Protein AF-A0A537WVW4-F1 (afdb_monomer_lite)

Radius of gyration: 14.24 Å; chains: 1; bounding box: 37×23×42 Å

Foldseek 3Di:
DPPWDKDWDWDADPQKIWIWIFTDVVSPDIDTQDIDGHDFDAWAADPVRQWIWTCRPVQQKIWIWGPPDDTDIDIDHPVCVVVVHDPVGDDYCPYDPDD

pLDDT: mean 90.29, std 10.86, range [39.44, 98.31]

Sequence (99 aa):
MPHSRGLTLVTSVNGRSTVSVYSGPQYARRRVIFSGIGVFAGLAWSPDRRWLLVDWTTADQWVFIRVIPSPRVRTVSNISQTFGTGPESRFAVAGWCCP

Structure (mmCIF, N/CA/C/O backbone):
data_AF-A0A537WVW4-F1
#
_entry.id   AF-A0A537WVW4-F1
#
loop_
_atom_site.group_PDB
_atom_site.id
_atom_site.type_symbol
_atom_site.label_atom_id
_atom_site.label_alt_id
_atom_site.label_comp_id
_atom_site.label_asym_id
_atom_site.label_entity_id
_atom_site.label_seq_id
_atom_site.pdbx_PDB_ins_code
_atom_site.Cartn_x
_atom_site.Cartn_y
_atom_site.Cartn_z
_atom_site.occupancy
_atom_site.B_iso_or_equiv
_atom_site.auth_seq_id
_atom_site.auth_comp_id
_atom_site.auth_asym_id
_atom_site.auth_atom_id
_atom_site.pdbx_PDB_model_num
ATOM 1 N N . MET A 1 1 ? 9.353 -6.545 -25.640 1.00 39.44 1 MET A N 1
ATOM 2 C CA . MET A 1 1 ? 9.931 -5.850 -24.467 1.00 39.44 1 MET A CA 1
ATOM 3 C C . MET A 1 1 ? 9.996 -6.863 -23.332 1.00 39.44 1 MET A C 1
ATOM 5 O O . MET A 1 1 ? 8.932 -7.350 -22.965 1.00 39.44 1 MET A O 1
ATOM 9 N N . PRO A 1 2 ? 11.171 -7.258 -22.814 1.00 43.75 2 PRO A N 1
ATOM 10 C CA . PRO A 1 2 ? 11.211 -8.135 -21.648 1.00 43.75 2 PRO A CA 1
ATOM 11 C C . PRO A 1 2 ? 10.496 -7.409 -20.510 1.00 43.75 2 PRO A C 1
ATOM 13 O O . PRO A 1 2 ? 10.754 -6.226 -20.291 1.00 43.75 2 PRO A O 1
ATOM 16 N N . HIS A 1 3 ? 9.565 -8.085 -19.838 1.00 54.50 3 HIS A N 1
ATOM 17 C CA . HIS A 1 3 ? 8.829 -7.542 -18.702 1.00 54.50 3 HIS A CA 1
ATOM 18 C C . HIS A 1 3 ? 9.811 -6.897 -17.721 1.00 54.50 3 HIS A C 1
ATOM 20 O O . HIS A 1 3 ? 10.560 -7.610 -17.049 1.00 54.50 3 HIS A O 1
ATOM 26 N N . SER A 1 4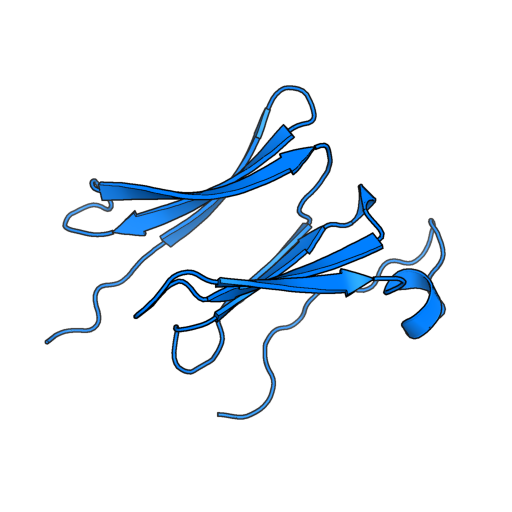 ? 9.843 -5.564 -17.648 1.00 59.19 4 SER A N 1
ATOM 27 C CA . SER A 1 4 ? 10.672 -4.875 -16.669 1.00 59.19 4 SER A CA 1
ATOM 28 C C . SER A 1 4 ? 10.226 -5.353 -15.291 1.00 59.19 4 SER A C 1
ATOM 30 O O . SER A 1 4 ? 9.083 -5.158 -14.874 1.00 59.19 4 SER A O 1
ATOM 32 N N . ARG A 1 5 ? 11.104 -6.090 -14.607 1.00 75.81 5 ARG A N 1
ATOM 33 C CA . ARG A 1 5 ? 10.854 -6.508 -13.231 1.00 75.81 5 ARG A CA 1
ATOM 34 C C . ARG A 1 5 ? 10.887 -5.237 -12.389 1.00 75.81 5 ARG A C 1
ATOM 36 O O . ARG A 1 5 ? 11.902 -4.549 -12.347 1.00 75.81 5 ARG A O 1
ATOM 43 N N . GLY A 1 6 ? 9.756 -4.893 -11.789 1.00 84.38 6 GLY A N 1
ATOM 44 C CA . GLY A 1 6 ? 9.648 -3.813 -10.817 1.00 84.38 6 GLY A CA 1
ATOM 45 C C . GLY A 1 6 ? 9.542 -4.396 -9.414 1.00 84.38 6 GLY A C 1
ATOM 46 O O . GLY A 1 6 ? 8.963 -5.466 -9.240 1.00 84.38 6 GLY A O 1
ATOM 47 N N . LEU A 1 7 ? 10.101 -3.705 -8.425 1.00 91.94 7 LEU A N 1
ATOM 48 C CA . LEU A 1 7 ? 9.892 -4.006 -7.010 1.00 91.94 7 LEU A CA 1
ATOM 49 C C . LEU A 1 7 ? 8.950 -2.950 -6.439 1.00 91.94 7 LEU A C 1
ATOM 51 O O . LEU A 1 7 ? 9.078 -1.770 -6.755 1.00 91.94 7 LEU A O 1
ATOM 55 N N . THR A 1 8 ? 7.998 -3.356 -5.609 1.00 95.50 8 THR A N 1
ATOM 56 C CA . THR A 1 8 ? 7.157 -2.414 -4.862 1.00 95.50 8 THR A CA 1
ATOM 57 C C . THR A 1 8 ? 7.472 -2.547 -3.390 1.00 95.50 8 THR A C 1
ATOM 59 O O . THR A 1 8 ? 7.557 -3.662 -2.884 1.00 95.50 8 THR A O 1
ATOM 62 N N . LEU A 1 9 ? 7.665 -1.414 -2.724 1.00 95.44 9 LEU A N 1
ATOM 63 C CA . LEU A 1 9 ? 8.044 -1.365 -1.322 1.00 95.44 9 LEU A CA 1
ATOM 64 C C . LEU A 1 9 ? 7.125 -0.412 -0.564 1.00 95.44 9 LEU A C 1
ATOM 66 O O . LEU A 1 9 ? 6.850 0.695 -1.040 1.00 95.44 9 LEU A O 1
ATOM 70 N N . VAL A 1 10 ? 6.697 -0.837 0.623 1.00 97.31 10 VAL A N 1
ATOM 71 C CA . VAL A 1 10 ? 6.150 0.055 1.645 1.00 97.31 10 VAL A CA 1
ATOM 72 C C . VAL A 1 10 ? 7.274 0.420 2.600 1.00 97.31 10 VAL A C 1
ATOM 74 O O . VAL A 1 10 ? 7.975 -0.453 3.101 1.00 97.31 10 VAL A O 1
ATOM 77 N N . THR A 1 11 ? 7.425 1.708 2.876 1.00 96.81 11 THR A N 1
ATOM 78 C CA . THR A 1 11 ? 8.282 2.198 3.959 1.00 96.81 11 THR A CA 1
ATOM 79 C C . THR A 1 11 ? 7.448 3.015 4.928 1.00 96.81 11 THR A C 1
ATOM 81 O O . THR A 1 11 ? 6.711 3.900 4.483 1.00 96.81 11 THR A O 1
ATOM 84 N N . SER A 1 12 ? 7.614 2.764 6.224 1.00 96.25 12 SER A N 1
ATOM 85 C CA . SER A 1 12 ? 6.910 3.473 7.293 1.00 96.25 12 SER A CA 1
ATOM 86 C C . SER A 1 12 ? 7.905 4.257 8.137 1.00 96.25 12 SER A C 1
ATOM 88 O O . SER A 1 12 ? 8.814 3.675 8.721 1.00 96.25 12 SER A O 1
ATOM 90 N N . VAL A 1 13 ? 7.750 5.579 8.183 1.00 95.75 13 VAL A N 1
ATOM 91 C CA . VAL A 1 13 ? 8.625 6.487 8.939 1.00 95.75 13 VAL A CA 1
ATOM 92 C C . VAL A 1 13 ? 7.747 7.498 9.664 1.00 95.75 13 VAL A C 1
ATOM 94 O O . VAL A 1 13 ? 6.879 8.106 9.041 1.00 95.75 13 VAL A O 1
ATOM 97 N N . ASN A 1 14 ? 7.950 7.670 10.974 1.00 95.56 14 ASN A N 1
ATOM 98 C CA . ASN A 1 14 ? 7.213 8.629 11.812 1.00 95.56 14 ASN A CA 1
ATOM 99 C C . ASN A 1 14 ? 5.682 8.538 11.649 1.00 95.56 14 ASN A C 1
ATOM 101 O O . ASN A 1 14 ? 5.000 9.542 11.467 1.00 95.56 14 ASN A O 1
ATOM 105 N N . GLY A 1 15 ? 5.144 7.313 11.635 1.00 95.81 15 GLY A N 1
ATOM 106 C CA . GLY A 1 15 ? 3.706 7.074 11.485 1.00 95.81 15 GLY A CA 1
ATOM 107 C C . GLY A 1 15 ? 3.144 7.358 10.088 1.00 95.81 15 GLY A C 1
ATOM 108 O O . GLY A 1 15 ? 1.931 7.327 9.916 1.00 95.81 15 GLY A O 1
ATOM 109 N N . ARG A 1 16 ? 3.982 7.618 9.078 1.00 97.38 16 ARG A N 1
ATOM 110 C CA . ARG A 1 16 ? 3.572 7.790 7.680 1.00 97.38 16 ARG A CA 1
ATOM 111 C C . ARG A 1 16 ? 4.066 6.625 6.834 1.00 97.38 16 ARG A C 1
ATOM 113 O O . ARG A 1 16 ? 5.267 6.360 6.795 1.00 97.38 16 ARG A O 1
ATOM 120 N N . SER A 1 17 ? 3.159 5.981 6.106 1.00 98.31 17 SER A N 1
ATOM 121 C CA . SER A 1 17 ? 3.491 4.924 5.149 1.00 98.31 17 SER A CA 1
ATOM 122 C C . SER A 1 17 ? 3.580 5.481 3.729 1.00 98.31 17 SER A C 1
ATOM 124 O O . SER A 1 17 ? 2.797 6.340 3.313 1.00 98.31 17 SER A O 1
ATOM 126 N N . THR A 1 18 ? 4.555 5.000 2.963 1.00 98.06 18 THR A N 1
ATOM 127 C CA . THR A 1 18 ? 4.785 5.398 1.568 1.00 98.06 18 THR A CA 1
ATOM 128 C C . THR A 1 18 ? 4.974 4.168 0.697 1.00 98.06 18 THR A C 1
ATOM 130 O O . THR A 1 18 ? 5.814 3.326 1.000 1.00 98.06 18 THR A O 1
ATOM 133 N N . VAL A 1 19 ? 4.243 4.100 -0.415 1.00 97.75 19 VAL A N 1
ATOM 134 C CA . VAL A 1 19 ? 4.390 3.061 -1.437 1.00 97.75 19 VAL A CA 1
ATOM 135 C C . VAL A 1 19 ? 5.261 3.588 -2.571 1.00 97.75 19 VAL A C 1
ATOM 137 O O . VAL A 1 19 ? 4.935 4.590 -3.218 1.00 97.75 19 VAL A O 1
ATOM 140 N N . SER A 1 20 ? 6.374 2.906 -2.822 1.00 96.75 20 SER A N 1
ATOM 141 C CA . SER A 1 20 ? 7.315 3.229 -3.895 1.00 96.75 20 SER A CA 1
ATOM 142 C C . SER A 1 20 ? 7.457 2.061 -4.868 1.00 96.75 20 SER A C 1
ATOM 144 O O . SER A 1 20 ? 7.572 0.912 -4.451 1.00 96.75 20 SER A O 1
ATOM 146 N N . VAL A 1 21 ? 7.505 2.366 -6.164 1.00 94.69 21 VAL A N 1
ATOM 147 C CA . VAL A 1 21 ? 7.862 1.420 -7.226 1.00 94.69 21 VAL A CA 1
ATOM 148 C C . VAL A 1 21 ? 9.298 1.686 -7.654 1.00 94.69 21 VAL A C 1
ATOM 150 O O . VAL A 1 21 ? 9.645 2.811 -8.016 1.00 94.69 21 VAL A O 1
ATOM 153 N N . TYR A 1 22 ? 10.112 0.642 -7.635 1.00 94.69 22 TYR A N 1
ATOM 154 C CA . TYR A 1 22 ? 11.488 0.641 -8.095 1.00 94.69 22 TYR A CA 1
ATOM 155 C C . TYR A 1 22 ? 11.593 -0.107 -9.423 1.00 94.69 22 TYR A C 1
ATOM 157 O O . TYR A 1 22 ? 10.983 -1.163 -9.603 1.00 94.69 22 TYR A O 1
ATOM 165 N N . SER A 1 23 ? 12.351 0.438 -10.370 1.00 92.38 23 SER A N 1
ATOM 166 C CA . SER A 1 23 ? 12.449 -0.079 -11.738 1.00 92.38 23 SER A CA 1
ATOM 167 C C . SER A 1 23 ? 13.788 0.264 -12.397 1.00 92.38 23 SER A C 1
ATOM 169 O O . SER A 1 23 ? 14.598 1.012 -11.848 1.00 92.38 23 SER A O 1
ATOM 171 N N . GLY A 1 24 ? 14.007 -0.267 -13.603 1.00 90.44 24 GLY A N 1
ATOM 172 C CA . GLY A 1 24 ? 15.246 -0.079 -14.359 1.00 90.44 24 GLY A CA 1
ATOM 173 C C . GLY A 1 24 ? 16.387 -0.991 -13.887 1.00 90.44 24 GLY A C 1
ATOM 174 O O . GLY A 1 24 ? 16.178 -1.831 -13.008 1.00 90.44 24 GLY A O 1
ATOM 175 N N . PRO A 1 25 ? 17.586 -0.858 -14.483 1.00 89.81 25 PRO A N 1
ATOM 176 C CA . PRO A 1 25 ? 18.759 -1.631 -14.086 1.00 89.81 25 PRO A CA 1
ATOM 177 C C . PRO A 1 25 ? 19.025 -1.479 -12.588 1.00 89.81 25 PRO A C 1
ATOM 179 O O . PRO A 1 25 ? 19.026 -0.361 -12.074 1.00 89.81 25 PRO A O 1
ATOM 182 N N . GLN A 1 26 ? 19.194 -2.608 -11.895 1.00 89.19 26 GLN A N 1
ATOM 183 C CA . GLN A 1 26 ? 19.458 -2.658 -10.451 1.00 89.19 26 GLN A CA 1
ATOM 184 C C . GLN A 1 26 ? 18.449 -1.855 -9.601 1.00 89.19 26 GLN A C 1
ATOM 186 O O . GLN A 1 26 ? 18.798 -1.359 -8.536 1.00 89.19 26 GLN A O 1
ATOM 191 N N . TYR A 1 27 ? 17.197 -1.703 -10.062 1.00 91.56 27 TYR A N 1
ATOM 192 C CA . TYR A 1 27 ? 16.140 -0.976 -9.343 1.00 91.56 27 TYR A CA 1
ATOM 193 C C . TYR A 1 27 ? 16.452 0.508 -9.057 1.00 91.56 27 TYR A C 1
ATOM 195 O O . TYR A 1 27 ? 15.838 1.112 -8.178 1.00 91.56 27 TYR A O 1
ATOM 203 N N . ALA A 1 28 ? 17.356 1.130 -9.824 1.00 92.81 28 ALA A N 1
ATOM 204 C CA . ALA A 1 28 ? 17.844 2.488 -9.565 1.00 92.81 28 ALA A CA 1
ATOM 205 C C . ALA A 1 28 ? 16.776 3.595 -9.693 1.00 92.81 28 ALA A C 1
ATOM 207 O O . ALA A 1 28 ? 16.929 4.680 -9.132 1.00 92.81 28 ALA A O 1
ATOM 208 N N . ARG A 1 29 ? 15.683 3.361 -10.433 1.00 93.56 29 ARG A N 1
ATOM 209 C CA . ARG A 1 29 ? 14.612 4.354 -10.607 1.00 93.56 29 ARG A CA 1
ATOM 210 C C . ARG A 1 29 ? 13.513 4.124 -9.586 1.00 93.56 29 ARG A C 1
ATOM 212 O O . ARG A 1 29 ? 12.751 3.168 -9.721 1.00 93.56 29 ARG A O 1
ATOM 219 N N . ARG A 1 30 ? 13.378 5.037 -8.628 1.00 94.94 30 ARG A N 1
ATOM 220 C CA . ARG A 1 30 ? 12.304 5.045 -7.628 1.00 94.94 30 ARG A CA 1
ATOM 221 C C . ARG A 1 30 ? 11.211 6.042 -8.007 1.00 94.94 30 ARG A C 1
ATOM 223 O O . ARG A 1 30 ? 11.498 7.199 -8.296 1.00 94.94 30 ARG A O 1
ATOM 230 N N . ARG A 1 31 ? 9.949 5.622 -7.916 1.00 94.12 31 ARG A N 1
ATOM 231 C CA . ARG A 1 31 ? 8.772 6.495 -8.009 1.00 94.12 31 ARG A CA 1
ATOM 232 C C . ARG A 1 31 ? 7.836 6.241 -6.836 1.00 94.12 31 ARG A C 1
ATOM 234 O O . ARG A 1 31 ? 7.346 5.126 -6.677 1.00 94.12 31 ARG A O 1
ATOM 241 N N . VAL A 1 32 ? 7.553 7.270 -6.043 1.00 96.06 32 VAL A N 1
ATOM 242 C CA . VAL A 1 32 ? 6.475 7.225 -5.044 1.00 96.06 32 VAL A CA 1
ATOM 243 C C . VAL A 1 32 ? 5.140 7.264 -5.781 1.00 96.06 32 VAL A C 1
ATOM 245 O O . VAL A 1 32 ? 4.928 8.145 -6.612 1.00 96.06 32 VAL A O 1
ATOM 248 N N . ILE A 1 33 ? 4.261 6.301 -5.508 1.00 95.75 33 ILE A N 1
ATOM 249 C CA . ILE A 1 33 ? 2.947 6.206 -6.168 1.00 95.75 33 ILE A CA 1
ATOM 250 C C . ILE A 1 33 ? 1.786 6.511 -5.224 1.00 95.75 33 ILE A C 1
ATOM 252 O O . ILE A 1 33 ? 0.713 6.878 -5.690 1.00 95.75 33 ILE A O 1
ATOM 256 N N . PHE A 1 34 ? 1.997 6.384 -3.912 1.00 97.31 34 PHE A N 1
ATOM 257 C CA . PHE A 1 34 ? 1.005 6.732 -2.900 1.00 97.31 34 PHE A CA 1
ATOM 258 C C . PHE A 1 34 ? 1.661 6.924 -1.531 1.00 97.31 34 PHE A C 1
ATOM 260 O O . PHE A 1 34 ? 2.705 6.335 -1.244 1.00 97.31 34 PHE A O 1
ATOM 267 N N . SER A 1 35 ? 1.054 7.746 -0.678 1.00 97.50 35 SER A N 1
ATOM 268 C CA . SER A 1 35 ? 1.491 7.921 0.707 1.00 97.50 35 SER A CA 1
ATOM 269 C C . SER A 1 35 ? 0.349 8.419 1.585 1.00 97.50 35 SER A C 1
ATOM 271 O O . SER A 1 35 ? -0.524 9.136 1.100 1.00 97.50 35 SER A O 1
ATOM 273 N N . GLY A 1 36 ? 0.382 8.069 2.868 1.00 97.31 36 GLY A N 1
ATOM 274 C CA . GLY A 1 36 ? -0.672 8.395 3.825 1.00 97.31 36 GLY A CA 1
ATOM 275 C C . GLY A 1 36 ? -0.224 8.173 5.267 1.00 97.31 36 GLY A C 1
ATOM 276 O O . GLY A 1 36 ? 0.816 7.563 5.518 1.00 97.31 36 GLY A O 1
ATOM 277 N N . ILE A 1 37 ? -0.988 8.712 6.216 1.00 97.94 37 ILE A N 1
ATOM 278 C CA . ILE A 1 37 ? -0.744 8.524 7.653 1.00 97.94 37 ILE A CA 1
ATOM 279 C C . ILE A 1 37 ? -1.244 7.142 8.082 1.00 97.94 37 ILE A C 1
ATOM 281 O O . ILE A 1 37 ? -2.335 6.724 7.714 1.00 97.94 37 ILE A O 1
ATOM 285 N N . GLY A 1 38 ? -0.465 6.443 8.895 1.00 96.06 38 GLY A N 1
ATOM 286 C CA . GLY A 1 38 ? -0.802 5.143 9.453 1.00 96.06 38 GLY A CA 1
ATOM 287 C C . GLY A 1 38 ? -0.139 3.987 8.712 1.00 96.06 38 GLY A C 1
ATOM 288 O O . GLY A 1 38 ? 0.926 4.163 8.118 1.00 96.06 38 GLY A O 1
ATOM 289 N N . VAL A 1 39 ? -0.725 2.794 8.798 1.00 95.19 39 VAL A N 1
ATOM 290 C CA . VAL A 1 39 ? -0.062 1.530 8.431 1.00 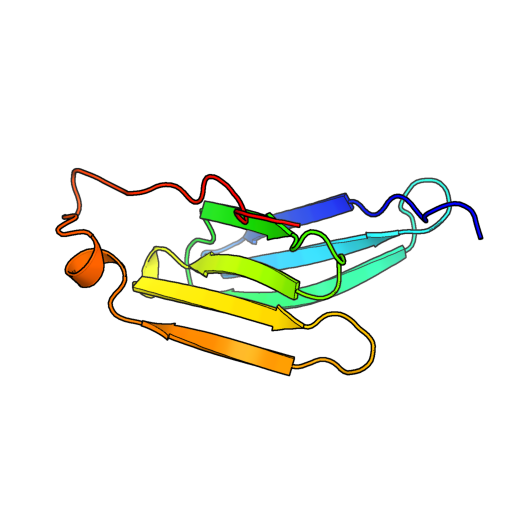95.19 39 VAL A CA 1
ATOM 291 C C . VAL A 1 39 ? -0.617 0.973 7.127 1.00 95.19 39 VAL A C 1
ATOM 293 O O . VAL A 1 39 ? -1.827 0.791 7.000 1.00 95.19 39 VAL A O 1
ATOM 296 N N . PHE A 1 40 ? 0.278 0.651 6.189 1.00 96.50 40 PHE A N 1
ATOM 297 C CA . PHE A 1 40 ? -0.037 -0.177 5.024 1.00 96.50 40 PHE A CA 1
ATOM 298 C C . PHE A 1 40 ? 0.481 -1.600 5.265 1.00 96.50 40 PHE A C 1
ATOM 300 O O . PHE A 1 40 ? 1.691 -1.784 5.396 1.00 96.50 40 PHE A O 1
ATOM 307 N N . ALA A 1 41 ? -0.411 -2.587 5.360 1.00 89.38 41 ALA A N 1
ATOM 308 C CA . ALA A 1 41 ? -0.063 -3.942 5.810 1.00 89.38 41 ALA A CA 1
ATOM 309 C C . ALA A 1 41 ? 0.048 -4.972 4.674 1.00 89.38 41 ALA A C 1
ATOM 311 O O . ALA A 1 41 ? 0.835 -5.910 4.769 1.00 89.38 41 ALA A O 1
ATOM 312 N N . GLY A 1 42 ? -0.708 -4.791 3.589 1.00 90.44 42 GLY A N 1
ATOM 313 C CA . GLY A 1 42 ? -0.757 -5.716 2.457 1.00 90.44 42 GLY A CA 1
ATOM 314 C C . GLY A 1 42 ? -0.617 -4.996 1.122 1.00 90.44 42 GLY A C 1
ATOM 315 O O . GLY A 1 42 ? -1.155 -3.903 0.941 1.00 90.44 42 GLY A O 1
ATOM 316 N N . LEU A 1 43 ? 0.095 -5.623 0.184 1.00 95.06 43 LEU A N 1
ATOM 317 C CA . LEU A 1 43 ? 0.233 -5.171 -1.198 1.00 95.06 43 LEU A CA 1
ATOM 318 C C . LEU A 1 43 ? -0.116 -6.311 -2.152 1.00 95.06 43 LEU A C 1
ATOM 320 O O . LEU A 1 43 ? 0.423 -7.407 -2.017 1.00 95.06 43 LEU A O 1
ATOM 324 N N . ALA A 1 44 ? -0.935 -6.035 -3.165 1.00 95.62 44 ALA A N 1
ATOM 325 C CA . ALA A 1 44 ? -1.214 -7.003 -4.220 1.00 95.62 44 ALA A CA 1
ATOM 326 C C . ALA A 1 44 ? -1.346 -6.327 -5.585 1.00 95.62 44 ALA A C 1
ATOM 328 O O . ALA A 1 44 ? -2.223 -5.489 -5.804 1.00 95.62 44 ALA A O 1
ATOM 329 N N . TRP A 1 45 ? -0.478 -6.705 -6.519 1.00 94.25 45 TRP A N 1
ATOM 330 C CA . TRP A 1 45 ? -0.594 -6.287 -7.914 1.00 94.25 45 TRP A CA 1
ATOM 331 C C . TRP A 1 45 ? -1.685 -7.079 -8.628 1.00 94.25 45 TRP A C 1
ATOM 333 O O . TRP A 1 45 ? -1.764 -8.297 -8.466 1.00 94.25 45 TRP A O 1
ATOM 343 N N . SER A 1 46 ? -2.480 -6.393 -9.450 1.00 93.81 46 SER A N 1
ATOM 344 C CA . SER A 1 46 ? -3.387 -7.047 -10.389 1.00 93.81 46 SER A CA 1
ATOM 345 C C . SER A 1 46 ? -2.598 -7.863 -11.423 1.00 93.81 46 SER A C 1
ATOM 347 O O . SER A 1 46 ? -1.452 -7.509 -11.734 1.00 93.81 46 SER A O 1
ATOM 349 N N . PRO A 1 47 ? -3.193 -8.920 -12.008 1.00 91.75 47 PRO A N 1
ATOM 350 C CA . PRO A 1 47 ? -2.513 -9.770 -12.991 1.00 91.75 47 PRO A CA 1
ATOM 351 C C . PRO A 1 47 ? -1.961 -8.990 -14.195 1.00 91.75 47 PRO A C 1
ATOM 353 O O . PRO A 1 47 ? -0.842 -9.237 -14.648 1.00 91.75 47 PRO A O 1
ATOM 356 N N . ASP A 1 48 ? -2.698 -7.974 -14.654 1.00 90.31 48 ASP A N 1
ATOM 357 C CA . ASP A 1 48 ? -2.315 -7.084 -15.759 1.00 90.31 48 ASP A CA 1
ATOM 358 C C . ASP A 1 48 ? -1.270 -6.010 -15.381 1.00 90.31 48 ASP A C 1
ATOM 360 O O 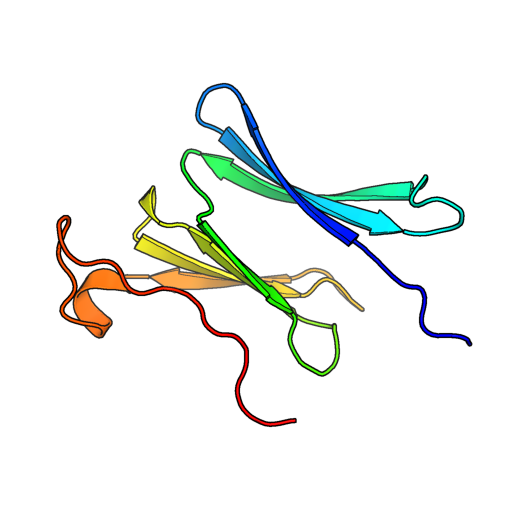. ASP A 1 48 ? -0.841 -5.226 -16.233 1.00 90.31 48 ASP A O 1
ATOM 364 N N . ARG A 1 49 ? -0.859 -5.958 -14.104 1.00 90.25 49 ARG A N 1
ATOM 365 C CA . ARG A 1 49 ? 0.097 -5.001 -13.517 1.00 90.25 49 ARG A CA 1
ATOM 366 C C . ARG A 1 49 ? -0.291 -3.530 -13.671 1.00 90.25 49 ARG A C 1
ATOM 368 O O . ARG A 1 49 ? 0.571 -2.649 -13.606 1.00 90.25 49 ARG A O 1
ATOM 375 N N . ARG A 1 50 ? -1.576 -3.234 -13.879 1.00 91.94 50 ARG A N 1
ATOM 376 C CA . ARG A 1 50 ? -2.066 -1.851 -13.978 1.00 91.94 50 ARG A CA 1
ATOM 377 C C . ARG A 1 50 ? -2.506 -1.297 -12.635 1.00 91.94 50 ARG A C 1
ATOM 379 O O . ARG A 1 50 ? -2.345 -0.095 -12.417 1.00 91.94 50 ARG A O 1
ATOM 386 N N . TRP A 1 51 ? -3.020 -2.148 -11.752 1.00 95.25 51 TRP A N 1
ATOM 387 C CA . TRP A 1 51 ? -3.525 -1.777 -10.437 1.00 95.25 51 TRP A CA 1
ATOM 388 C C . TRP A 1 51 ? -2.692 -2.398 -9.322 1.00 95.25 51 TRP A C 1
ATOM 390 O O . TRP A 1 51 ? -2.316 -3.564 -9.372 1.00 95.25 51 TRP A O 1
ATOM 400 N N . LEU A 1 52 ? -2.447 -1.612 -8.283 1.00 96.19 52 LEU A N 1
ATOM 401 C CA . LEU A 1 52 ? -1.926 -2.077 -7.009 1.00 96.19 52 LEU A CA 1
ATOM 402 C C . LEU A 1 52 ? -3.009 -1.883 -5.951 1.00 96.19 52 LEU A C 1
ATOM 404 O O . LEU A 1 52 ? -3.488 -0.766 -5.764 1.00 96.19 52 LEU A O 1
ATOM 408 N N . LEU A 1 53 ? -3.373 -2.958 -5.264 1.00 97.38 53 LEU A N 1
ATOM 409 C CA . LEU A 1 53 ? -4.147 -2.905 -4.032 1.00 97.38 53 LEU A CA 1
ATOM 410 C C . LEU A 1 53 ? -3.194 -2.688 -2.852 1.00 97.38 53 LEU A C 1
ATOM 412 O O . LEU A 1 53 ? -2.184 -3.386 -2.735 1.00 97.38 53 LEU A O 1
ATOM 416 N N . VAL A 1 54 ? -3.538 -1.737 -1.988 1.00 97.62 54 VAL A N 1
ATOM 417 C CA . VAL A 1 54 ? -2.893 -1.465 -0.702 1.00 97.62 54 VAL A CA 1
ATOM 418 C C . VAL A 1 54 ? -3.933 -1.612 0.404 1.00 97.62 54 VAL A C 1
ATOM 420 O O . VAL A 1 54 ? -4.978 -0.961 0.352 1.00 97.62 54 VAL A O 1
ATOM 423 N N . ASP A 1 55 ? -3.638 -2.431 1.408 1.00 96.56 55 ASP A N 1
ATOM 424 C CA . ASP A 1 55 ? -4.422 -2.500 2.644 1.00 96.56 55 ASP A CA 1
ATOM 425 C C . ASP A 1 55 ? -3.966 -1.406 3.614 1.00 96.56 55 ASP A C 1
ATOM 427 O O . ASP A 1 55 ? -2.886 -1.503 4.204 1.00 96.56 55 ASP A O 1
ATOM 431 N N . TRP A 1 56 ? -4.768 -0.348 3.747 1.00 96.81 56 TRP A N 1
ATOM 432 C CA . TRP A 1 56 ? -4.543 0.759 4.673 1.00 96.81 56 TRP A CA 1
ATOM 433 C C . TRP A 1 56 ? -5.287 0.504 5.986 1.00 96.81 56 TRP A C 1
ATOM 435 O O . TRP A 1 56 ? -6.329 1.092 6.280 1.00 96.81 56 TRP A O 1
ATOM 445 N N . THR A 1 57 ? -4.695 -0.368 6.797 1.00 93.00 57 THR A N 1
ATOM 446 C CA . THR A 1 57 ? -5.258 -0.905 8.040 1.00 93.00 57 THR A CA 1
ATOM 447 C C . THR A 1 57 ? -5.822 0.153 8.978 1.00 93.00 57 THR A C 1
ATOM 449 O O . THR A 1 57 ? -6.960 0.049 9.421 1.00 93.00 57 THR A O 1
ATOM 452 N N . THR A 1 58 ? -5.043 1.189 9.282 1.00 93.94 58 THR A N 1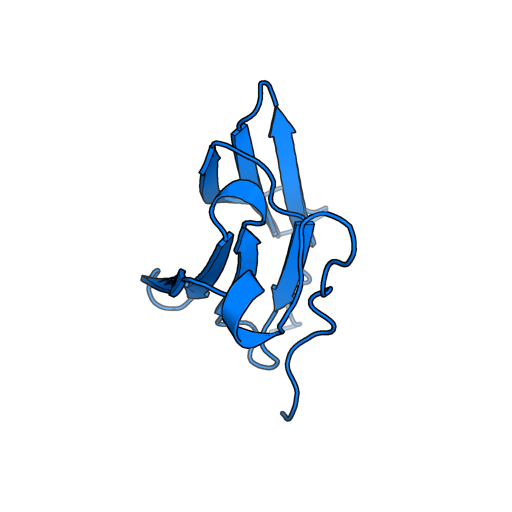
ATOM 453 C CA . THR A 1 58 ? -5.438 2.225 10.252 1.00 93.94 58 THR A CA 1
ATOM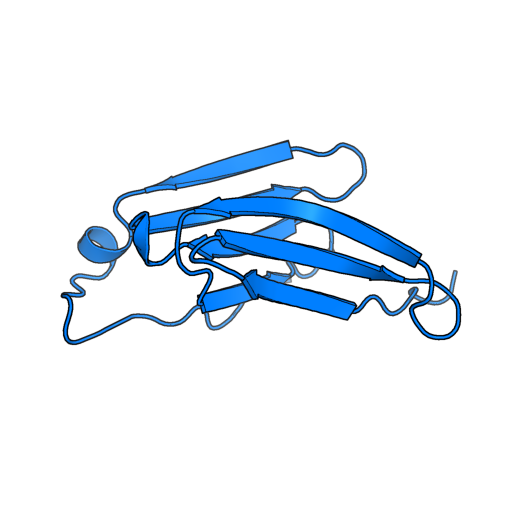 454 C C . THR A 1 58 ? -6.543 3.146 9.744 1.00 93.94 58 THR A C 1
ATOM 456 O O . THR A 1 58 ? -7.162 3.833 10.547 1.00 93.94 58 THR A O 1
ATOM 459 N N . ALA A 1 59 ? -6.762 3.200 8.428 1.00 95.50 59 ALA A N 1
ATOM 460 C CA . ALA A 1 59 ? -7.858 3.950 7.820 1.00 95.50 59 ALA A CA 1
ATOM 461 C C . ALA A 1 59 ? -9.087 3.068 7.540 1.00 95.50 59 ALA A C 1
ATOM 463 O O . ALA A 1 59 ? -10.072 3.568 7.005 1.00 95.50 59 ALA A O 1
ATOM 464 N N . ASP A 1 60 ? -9.008 1.771 7.859 1.00 94.31 60 ASP A N 1
ATOM 465 C CA . ASP A 1 60 ? -9.988 0.745 7.503 1.00 94.31 60 ASP A CA 1
ATOM 466 C C . ASP A 1 60 ? -10.397 0.782 6.018 1.00 94.31 60 ASP A C 1
ATOM 468 O O . ASP A 1 60 ? -11.580 0.782 5.658 1.00 94.31 60 ASP A O 1
ATOM 472 N N . GLN A 1 61 ? -9.386 0.882 5.146 1.00 95.44 61 GLN A N 1
ATOM 473 C CA . GLN A 1 61 ? -9.567 1.100 3.714 1.00 95.44 61 GLN A CA 1
ATOM 474 C C . GLN A 1 61 ? -8.689 0.202 2.850 1.00 95.44 61 GLN A C 1
ATOM 476 O O . GLN A 1 61 ? -7.502 0.005 3.103 1.00 95.44 61 GLN A O 1
ATOM 481 N N . TRP A 1 62 ? -9.256 -0.225 1.730 1.00 96.69 62 TRP A N 1
ATOM 482 C CA . TRP A 1 62 ? -8.510 -0.694 0.573 1.00 96.69 62 TRP A CA 1
ATOM 483 C C . TRP A 1 62 ? -8.306 0.443 -0.417 1.00 96.69 62 TRP A C 1
ATOM 485 O O . TRP A 1 62 ? -9.255 1.117 -0.826 1.00 96.69 62 TRP A O 1
ATOM 495 N N . VAL A 1 63 ? -7.059 0.634 -0.838 1.00 97.94 63 VAL A N 1
ATOM 496 C CA . VAL A 1 63 ? -6.675 1.650 -1.817 1.00 97.94 63 VAL A CA 1
ATOM 497 C C . VAL A 1 63 ? -6.207 0.962 -3.091 1.00 97.94 63 VAL A C 1
ATOM 499 O O . VAL A 1 63 ? -5.187 0.280 -3.115 1.00 97.94 63 VAL A O 1
ATOM 502 N N . PHE A 1 64 ? -6.941 1.180 -4.173 1.00 97.81 64 PHE A N 1
ATOM 503 C CA . PHE A 1 64 ? -6.602 0.727 -5.512 1.00 97.81 64 PHE A CA 1
ATOM 504 C C . PHE A 1 64 ? -5.908 1.857 -6.265 1.00 97.81 64 PHE A C 1
ATOM 506 O O . PHE A 1 64 ? -6.512 2.887 -6.578 1.00 97.81 64 PHE A O 1
ATOM 513 N N . ILE A 1 65 ? -4.637 1.656 -6.587 1.00 97.56 65 ILE A N 1
ATOM 514 C CA . ILE A 1 65 ? -3.798 2.621 -7.291 1.00 97.56 65 ILE A CA 1
ATOM 515 C C . ILE A 1 65 ? -3.584 2.112 -8.710 1.00 97.56 65 ILE A C 1
ATOM 517 O O . ILE A 1 65 ? -2.877 1.129 -8.923 1.00 97.56 65 ILE A O 1
ATOM 521 N N . ARG A 1 66 ? -4.156 2.792 -9.702 1.00 95.88 66 ARG A N 1
ATOM 522 C CA . ARG A 1 66 ? -3.782 2.585 -11.098 1.00 95.88 66 ARG A CA 1
ATOM 523 C C . ARG A 1 66 ? -2.461 3.284 -11.347 1.00 95.88 66 ARG A C 1
ATOM 525 O O . ARG A 1 66 ? -2.372 4.497 -11.190 1.00 95.88 66 ARG A O 1
ATOM 532 N N . VAL A 1 67 ? -1.448 2.529 -11.74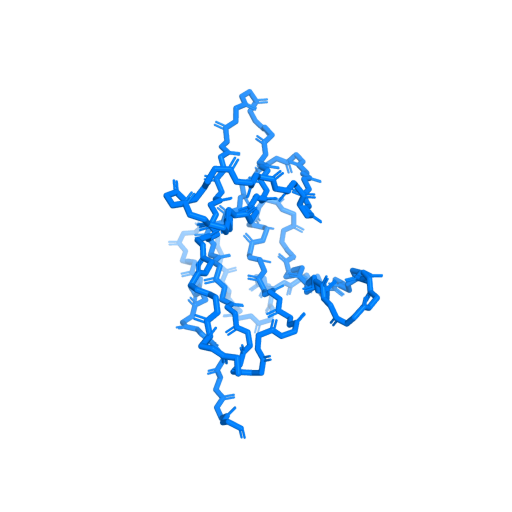4 1.00 92.44 67 VAL A N 1
ATOM 533 C CA . VAL A 1 67 ? -0.075 3.027 -11.895 1.00 92.44 67 VAL A CA 1
ATOM 534 C C . VAL A 1 67 ? 0.231 3.418 -13.345 1.00 92.44 67 VAL A C 1
ATOM 536 O O . VAL A 1 67 ? 1.031 4.330 -13.578 1.00 92.44 67 VAL A O 1
ATOM 539 N N . ILE A 1 68 ? -0.424 2.752 -14.304 1.00 86.44 68 ILE A N 1
ATOM 540 C CA . ILE A 1 68 ? -0.335 2.988 -15.752 1.00 86.44 68 ILE A CA 1
ATOM 541 C C . ILE A 1 68 ? -1.679 2.668 -16.446 1.00 86.44 68 ILE A C 1
ATOM 543 O O . ILE A 1 68 ? -2.464 1.874 -15.925 1.00 86.44 68 ILE A O 1
ATOM 547 N N . PRO A 1 69 ? -1.965 3.247 -17.628 1.00 87.69 69 PRO A N 1
ATOM 548 C CA . PRO A 1 69 ? -1.194 4.302 -18.291 1.00 87.69 69 PRO A CA 1
ATOM 549 C C . PRO A 1 69 ? -1.406 5.681 -17.656 1.00 87.69 69 PRO A C 1
ATOM 551 O O . PRO A 1 69 ? -0.480 6.481 -17.654 1.00 87.69 69 PRO A O 1
ATOM 554 N N . SER A 1 70 ? -2.575 5.947 -17.062 1.00 90.00 70 SER A N 1
ATOM 555 C CA . SER A 1 70 ? -2.823 7.200 -16.343 1.00 90.00 70 SER A CA 1
ATOM 556 C C . SER A 1 70 ? -3.070 6.944 -14.850 1.00 90.00 70 SER A C 1
ATOM 558 O O . SER A 1 70 ? -3.907 6.088 -14.521 1.00 90.00 70 SER A O 1
ATOM 560 N N . PRO A 1 71 ? -2.342 7.637 -13.953 1.00 92.44 71 PRO A N 1
ATOM 561 C CA . PRO A 1 71 ? -2.493 7.477 -12.516 1.00 92.44 71 PRO A CA 1
ATOM 562 C C . PRO A 1 71 ? -3.917 7.753 -12.040 1.00 92.44 71 PRO A C 1
ATOM 564 O O . PRO A 1 71 ? -4.530 8.747 -12.428 1.00 92.44 71 PRO A O 1
ATOM 567 N N . ARG A 1 72 ? -4.448 6.872 -11.193 1.00 96.44 72 ARG A N 1
ATOM 568 C CA . ARG A 1 72 ? -5.755 7.058 -10.550 1.00 96.44 72 ARG A CA 1
ATOM 569 C C . ARG A 1 72 ? -5.778 6.343 -9.210 1.00 96.44 72 ARG A C 1
ATOM 571 O O . ARG A 1 72 ? -5.245 5.247 -9.103 1.00 96.44 72 ARG A O 1
ATOM 578 N N . VAL A 1 73 ? -6.454 6.924 -8.226 1.00 97.31 73 VAL A N 1
ATOM 579 C CA . VAL A 1 73 ? -6.719 6.277 -6.937 1.00 97.31 73 VAL A CA 1
ATOM 580 C C . VAL A 1 73 ? -8.217 6.018 -6.805 1.00 97.31 73 VAL A C 1
ATOM 582 O O . VAL A 1 73 ? -9.037 6.856 -7.188 1.00 97.31 73 VAL A O 1
ATOM 585 N N . ARG A 1 74 ? -8.578 4.837 -6.305 1.00 97.88 74 ARG A N 1
ATOM 586 C CA . ARG A 1 74 ? -9.929 4.497 -5.847 1.00 97.88 74 ARG A CA 1
ATOM 587 C C . ARG A 1 74 ? -9.829 3.886 -4.460 1.00 97.88 74 ARG A C 1
ATOM 589 O O . ARG A 1 74 ? -8.926 3.094 -4.216 1.00 97.88 74 ARG A O 1
ATOM 596 N N . THR A 1 75 ? -10.759 4.225 -3.584 1.00 97.62 75 THR A N 1
ATOM 597 C CA . THR A 1 75 ? -10.797 3.709 -2.217 1.00 97.62 75 THR A CA 1
ATOM 598 C C . THR A 1 75 ? -12.088 2.944 -1.970 1.00 97.62 75 THR A C 1
ATOM 600 O O . THR A 1 75 ? -13.124 3.240 -2.569 1.00 97.62 75 THR A O 1
ATOM 603 N N . VAL A 1 76 ? -12.003 1.941 -1.104 1.00 96.75 76 VAL A N 1
ATOM 604 C CA . VAL A 1 76 ? -13.138 1.214 -0.534 1.00 96.75 76 VAL A CA 1
ATOM 605 C C . VAL A 1 76 ? -12.931 1.205 0.976 1.00 96.75 76 VAL A C 1
ATOM 607 O O . VAL A 1 76 ? -11.857 0.825 1.429 1.00 96.75 76 VAL A O 1
ATOM 610 N N . SER A 1 77 ? -13.923 1.661 1.734 1.00 96.00 77 SER A N 1
ATOM 611 C CA . SER A 1 77 ? -13.858 1.798 3.198 1.00 96.00 77 SER A CA 1
ATOM 612 C C . SER A 1 77 ? -14.638 0.690 3.907 1.00 96.00 77 SER A C 1
ATOM 614 O O . SER A 1 77 ? -15.322 -0.094 3.251 1.00 96.00 77 SER A O 1
ATOM 616 N N . ASN A 1 78 ? -14.590 0.675 5.244 1.00 94.50 78 ASN A N 1
ATOM 617 C CA . ASN A 1 78 ? -15.343 -0.240 6.114 1.00 94.50 78 ASN A CA 1
ATOM 618 C C . ASN A 1 78 ? -15.014 -1.714 5.836 1.00 94.50 78 ASN A C 1
ATOM 620 O O . ASN A 1 78 ? -15.892 -2.587 5.801 1.00 94.50 78 ASN A O 1
ATOM 624 N N . ILE A 1 79 ? -13.733 -1.990 5.589 1.00 92.94 79 ILE A N 1
ATOM 625 C CA . ILE A 1 79 ? -13.280 -3.338 5.255 1.00 92.94 79 ILE A CA 1
ATOM 626 C C . ILE A 1 79 ? -13.442 -4.257 6.468 1.00 92.94 79 ILE A C 1
ATOM 628 O O . ILE A 1 79 ? -13.932 -5.377 6.327 1.00 92.94 79 ILE A O 1
ATOM 632 N N . SER A 1 80 ? -13.129 -3.764 7.668 1.00 91.56 80 SER A N 1
ATOM 633 C CA . SER A 1 80 ? -13.281 -4.514 8.913 1.00 91.56 80 SER A CA 1
ATOM 634 C C . SER A 1 80 ? -14.707 -5.036 9.113 1.00 91.56 80 SER A C 1
ATOM 636 O O . SER A 1 80 ? -14.899 -6.227 9.363 1.00 91.56 80 SER A O 1
ATOM 638 N N . GLN A 1 81 ? -15.703 -4.170 8.899 1.00 91.81 81 GLN A N 1
ATOM 639 C CA . GLN A 1 81 ? -17.123 -4.507 8.966 1.00 91.81 81 GLN A CA 1
ATOM 640 C C . GLN A 1 81 ? -17.521 -5.524 7.890 1.00 91.81 81 GLN A C 1
ATOM 642 O O . GLN A 1 81 ? -18.258 -6.462 8.182 1.00 91.81 81 GLN A O 1
ATOM 647 N N . THR A 1 82 ? -17.019 -5.364 6.662 1.00 91.69 82 THR A N 1
ATOM 648 C CA . THR A 1 82 ? -17.318 -6.270 5.538 1.00 91.69 82 THR A CA 1
ATOM 649 C C . THR A 1 82 ? -16.896 -7.709 5.834 1.00 91.69 82 THR A C 1
ATOM 651 O O . THR A 1 82 ? -17.610 -8.645 5.481 1.00 91.69 82 THR A O 1
ATOM 654 N N . PHE A 1 83 ? -15.758 -7.890 6.507 1.00 89.19 83 PHE A N 1
ATOM 655 C CA . PHE A 1 83 ? -15.227 -9.211 6.850 1.00 89.19 83 PHE A CA 1
ATOM 656 C C . PHE A 1 83 ? -15.577 -9.676 8.271 1.00 89.19 83 PHE A C 1
ATOM 658 O O . PHE A 1 83 ? -15.114 -10.736 8.684 1.00 89.19 83 PHE A O 1
ATOM 665 N N . GLY A 1 84 ? -16.377 -8.915 9.029 1.00 88.25 84 GLY A N 1
ATOM 666 C CA . GLY A 1 84 ? -16.712 -9.253 10.419 1.00 88.25 84 GLY A CA 1
ATOM 667 C C . GLY A 1 84 ? -15.485 -9.330 11.336 1.00 88.25 84 GLY A C 1
ATOM 668 O O . GLY A 1 84 ? -15.475 -10.076 12.312 1.00 88.25 84 GLY A O 1
ATOM 669 N N . THR A 1 85 ? -14.431 -8.591 10.996 1.00 84.69 85 THR A N 1
ATOM 670 C CA . THR A 1 85 ? -13.142 -8.597 11.698 1.00 84.69 85 THR A CA 1
ATOM 671 C C . THR A 1 85 ? -13.068 -7.471 12.720 1.00 84.69 85 THR A C 1
ATOM 673 O O . THR A 1 85 ? -13.379 -6.323 12.407 1.00 84.69 85 THR A O 1
ATOM 676 N N . GLY A 1 86 ? -12.632 -7.799 13.937 1.00 75.50 86 GLY A N 1
ATOM 677 C CA . GLY A 1 86 ? -12.361 -6.835 15.003 1.00 75.50 86 GLY A CA 1
ATOM 678 C C . GLY A 1 86 ? -10.869 -6.503 15.136 1.00 75.50 86 GLY A C 1
ATOM 679 O O . GLY A 1 86 ? -10.048 -6.974 14.349 1.00 75.50 86 GLY A O 1
ATOM 680 N N . PRO A 1 87 ? -10.480 -5.728 16.162 1.00 70.25 87 PRO A N 1
ATOM 681 C CA . PRO A 1 87 ? -9.075 -5.412 16.432 1.00 70.25 87 PRO A CA 1
ATOM 682 C C . PRO A 1 87 ? -8.190 -6.654 16.628 1.00 70.25 87 PRO A C 1
ATOM 684 O O . PRO A 1 87 ? -7.012 -6.626 16.281 1.00 70.25 87 PRO A O 1
ATOM 687 N N . GLU A 1 88 ? -8.763 -7.742 17.153 1.00 73.56 88 GLU A N 1
ATOM 688 C CA . GLU A 1 88 ? -8.044 -8.969 17.525 1.00 73.56 88 GLU A CA 1
ATOM 689 C C . GLU A 1 88 ? -7.929 -10.008 16.397 1.00 73.56 88 GLU A C 1
ATOM 691 O O . GLU A 1 88 ? -7.102 -10.912 16.472 1.00 73.56 88 GLU A O 1
ATOM 696 N N . SER A 1 89 ? -8.728 -9.888 15.332 1.00 76.06 89 SER A N 1
ATOM 697 C CA . SER A 1 89 ? -8.710 -10.807 14.190 1.00 76.06 89 SER A CA 1
ATOM 698 C C . SER A 1 89 ? -8.694 -9.993 12.911 1.00 76.06 89 SER A C 1
ATOM 700 O O . SER A 1 89 ? -9.678 -9.339 12.586 1.00 76.06 89 SER A O 1
ATOM 702 N N . ARG A 1 90 ? -7.562 -9.991 12.203 1.00 75.50 90 ARG A N 1
ATOM 703 C CA . ARG A 1 90 ? -7.363 -9.198 10.985 1.00 75.50 90 ARG A CA 1
ATOM 704 C C . ARG A 1 90 ? -7.384 -10.100 9.757 1.00 75.50 90 ARG A C 1
ATOM 706 O O . ARG A 1 90 ? -6.735 -11.143 9.734 1.00 75.50 90 ARG A O 1
ATOM 713 N N . PHE A 1 91 ? -8.081 -9.659 8.713 1.00 83.75 91 PHE A N 1
ATOM 714 C CA . PHE A 1 91 ? -7.928 -10.243 7.384 1.00 83.75 91 PHE A CA 1
ATOM 715 C C . PHE A 1 91 ? -6.556 -9.857 6.805 1.00 83.75 91 PHE A C 1
ATOM 717 O O . PHE A 1 91 ? -5.983 -8.824 7.156 1.00 83.75 91 PHE A O 1
ATOM 724 N N . ALA A 1 92 ? -6.047 -10.675 5.887 1.00 86.69 92 ALA A N 1
ATOM 725 C CA . ALA A 1 92 ? -4.861 -10.363 5.100 1.00 86.69 92 ALA A CA 1
ATOM 726 C C . ALA A 1 92 ? -5.216 -10.382 3.613 1.00 86.69 92 ALA A C 1
ATOM 728 O O . ALA A 1 92 ? -5.980 -11.232 3.150 1.00 86.69 92 ALA A O 1
ATOM 729 N N . VAL A 1 93 ? -4.645 -9.453 2.847 1.00 90.75 93 VAL A N 1
ATOM 730 C CA . VAL A 1 93 ? -4.777 -9.469 1.388 1.00 90.75 93 VAL A CA 1
ATOM 731 C C . VAL A 1 93 ? -3.967 -10.643 0.842 1.00 90.75 93 VAL A C 1
ATOM 733 O O . VAL A 1 93 ? -2.740 -10.603 0.836 1.00 90.75 93 VAL A O 1
ATOM 736 N N . ALA A 1 94 ? -4.657 -11.681 0.368 1.00 90.50 94 ALA A N 1
ATOM 737 C CA . ALA A 1 94 ? -4.021 -12.857 -0.226 1.00 90.50 94 ALA A CA 1
ATOM 738 C C . ALA A 1 94 ? -3.538 -12.612 -1.666 1.00 90.50 94 ALA A C 1
ATOM 740 O O . ALA A 1 94 ? -2.574 -13.225 -2.119 1.00 90.50 94 ALA A O 1
ATOM 741 N N . GLY A 1 95 ? -4.202 -11.716 -2.397 1.00 91.31 95 GLY A N 1
ATOM 742 C CA . GLY A 1 95 ? -3.889 -11.423 -3.789 1.00 91.31 95 GLY A CA 1
ATOM 743 C C . GLY A 1 95 ? -5.133 -11.089 -4.600 1.00 91.31 95 GLY A C 1
ATOM 744 O O . GLY A 1 95 ? -6.235 -10.981 -4.066 1.00 91.31 95 GLY A O 1
ATOM 745 N N . TRP A 1 96 ? -4.941 -10.932 -5.905 1.00 91.00 96 TRP A N 1
ATOM 746 C CA . TRP A 1 96 ? -6.042 -10.853 -6.857 1.00 91.00 96 TRP A CA 1
ATOM 747 C C . TRP A 1 96 ? -6.396 -12.264 -7.303 1.00 91.00 96 TRP A C 1
ATOM 749 O O . TRP A 1 96 ? -5.512 -13.026 -7.696 1.00 91.00 96 TRP A O 1
ATOM 759 N N . CYS A 1 97 ? -7.678 -12.612 -7.240 1.00 86.88 97 CYS A N 1
ATOM 760 C CA . CYS A 1 97 ? -8.155 -13.815 -7.899 1.00 86.88 97 CYS A CA 1
ATOM 761 C C . CYS A 1 97 ? -8.385 -13.539 -9.390 1.00 86.88 97 CYS A C 1
ATOM 763 O O . CYS A 1 97 ? -8.764 -12.429 -9.761 1.00 86.88 97 CYS A O 1
ATOM 765 N N . CYS A 1 98 ? -8.190 -14.596 -10.186 1.00 74.56 98 CYS A N 1
ATOM 766 C CA . CYS A 1 98 ? -8.560 -14.716 -11.599 1.00 74.56 98 CYS A CA 1
ATOM 767 C C . CYS A 1 98 ? -7.753 -13.823 -12.578 1.00 74.56 98 CYS A C 1
ATOM 769 O O . CYS A 1 98 ? -7.680 -12.611 -12.384 1.00 74.56 98 CYS A O 1
ATOM 771 N N . PRO A 1 99 ? -7.122 -14.405 -13.619 1.00 63.00 99 PRO A N 1
ATOM 772 C CA . PRO A 1 99 ? -6.443 -13.644 -14.669 1.00 63.00 99 PRO A CA 1
ATOM 773 C C . PRO A 1 99 ? -7.409 -12.939 -15.630 1.00 63.00 99 PRO A C 1
ATOM 775 O O . PRO A 1 99 ? -8.531 -13.454 -15.839 1.00 63.00 99 PRO A O 1
#

Secondary structure (DSSP, 8-state):
------EEEEEEETTEEEEEEEESGGG-EEEEEEEEES-EEEEEE-TTSSEEEEEEGGGTEEEEEE-SSS-EEEEEE-HHHHTT--TTS----------